Protein AF-A0A532AQP5-F1 (afdb_monomer)

Sequence (78 aa):
PCYYDRLVLVVTKRQLARAGSAAVYFDPQAATRAEIRFAVEKSYRPWHVQRKFSRAARGLPPYRRADKPKAGAKGGAQ

Radius of gyration: 21.78 Å; Cα contacts (8 Å, |Δi|>4): 56; chains: 1; bounding box: 40×54×47 Å

Mean predicted aligned error: 13.12 Å

Secondary structure (DSSP, 8-state):
-GGG-TT-----HHHHHHH--EEEE--SSS-SPPEEEES--SS--HHHHHHHHHHHHTTPPPPP------TT------

Solvent-accessible surface area (backbone atoms only — not comparable to full-atom values): 5394 Å² total; per-residue (Å²): 128,69,84,80,44,87,65,53,83,84,90,49,73,68,52,37,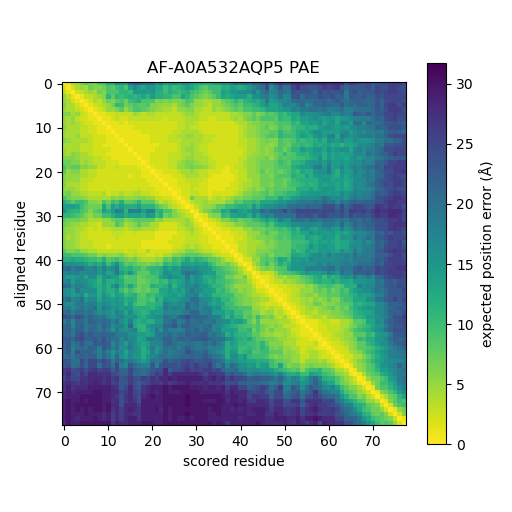77,71,22,51,57,74,49,79,47,78,58,92,87,50,101,61,55,64,48,79,47,50,77,41,81,60,97,76,53,77,64,64,60,54,54,64,48,53,37,55,79,66,74,43,74,82,89,71,83,74,82,72,78,76,88,75,82,77,80,81,84,129

Foldseek 3Di:
DCPVDQQDDDDDPVCCVQQPDKDWADDPVDPHHIDIDGNRPDSDDPVVVVVQCVCVVVVHDHDDDDDDPPPDPPDDDD

Structure (mmCIF, N/CA/C/O backbone):
data_AF-A0A532AQP5-F1
#
_entry.id   AF-A0A532AQP5-F1
#
loop_
_atom_site.group_PDB
_atom_site.id
_atom_site.type_symbol
_atom_site.label_atom_id
_atom_site.label_alt_id
_atom_site.label_comp_id
_atom_site.label_asym_id
_atom_site.label_entity_id
_atom_site.label_seq_id
_atom_site.pdbx_PDB_ins_code
_atom_site.Cartn_x
_atom_site.Cartn_y
_atom_site.Cartn_z
_atom_site.occupancy
_atom_site.B_iso_or_equiv
_atom_site.auth_seq_id
_atom_site.auth_comp_id
_atom_site.auth_asym_id
_atom_site.auth_atom_id
_atom_site.pdbx_PDB_model_num
ATOM 1 N N . PRO A 1 1 ? -13.991 -16.242 9.985 1.00 64.12 1 PRO A N 1
ATOM 2 C CA . PRO A 1 1 ? -13.035 -15.340 9.295 1.00 64.12 1 PRO A CA 1
ATOM 3 C C . PRO A 1 1 ? -13.558 -13.900 9.277 1.00 64.12 1 PRO A C 1
ATOM 5 O O . PRO A 1 1 ? -14.675 -13.672 8.833 1.00 64.12 1 PRO A O 1
ATOM 8 N N . CYS A 1 2 ? -12.778 -12.937 9.757 1.00 69.12 2 CYS A N 1
ATOM 9 C CA . CYS A 1 2 ? -13.199 -11.541 9.926 1.00 69.12 2 CYS A CA 1
ATOM 10 C C . CYS A 1 2 ? -13.235 -10.705 8.626 1.00 69.12 2 CYS A C 1
ATOM 12 O O . CYS A 1 2 ? -13.465 -9.505 8.686 1.00 69.12 2 CYS A O 1
ATOM 14 N N . TYR A 1 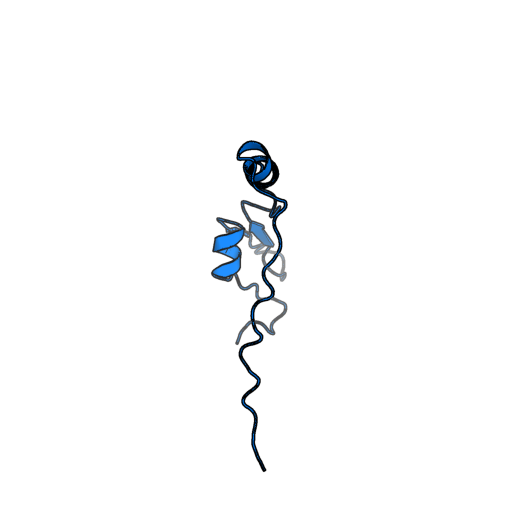3 ? -13.048 -11.309 7.442 1.00 69.31 3 TYR A N 1
ATOM 15 C CA . TYR A 1 3 ? -13.055 -10.578 6.163 1.00 69.31 3 TYR A CA 1
ATOM 16 C C . TYR A 1 3 ? -14.451 -10.180 5.658 1.00 69.31 3 TYR A C 1
ATOM 18 O O . TYR A 1 3 ? -14.545 -9.403 4.712 1.00 69.31 3 TYR A O 1
ATOM 26 N N . TYR A 1 4 ? -15.520 -10.734 6.237 1.00 77.94 4 TYR A N 1
ATOM 27 C CA . TYR A 1 4 ? -16.902 -10.404 5.872 1.00 77.94 4 TYR A CA 1
ATOM 28 C C . TYR A 1 4 ? -17.441 -9.173 6.605 1.00 77.94 4 TYR A C 1
ATOM 30 O O . TYR A 1 4 ? -18.448 -8.604 6.187 1.00 77.94 4 TYR A O 1
ATOM 38 N N . ASP A 1 5 ? -16.782 -8.763 7.687 1.00 84.25 5 ASP A N 1
ATOM 39 C CA . ASP A 1 5 ? -17.187 -7.602 8.463 1.00 84.25 5 ASP A CA 1
ATOM 40 C C . ASP A 1 5 ? -16.686 -6.321 7.786 1.00 84.25 5 ASP A C 1
ATOM 42 O O . ASP A 1 5 ? -15.492 -6.151 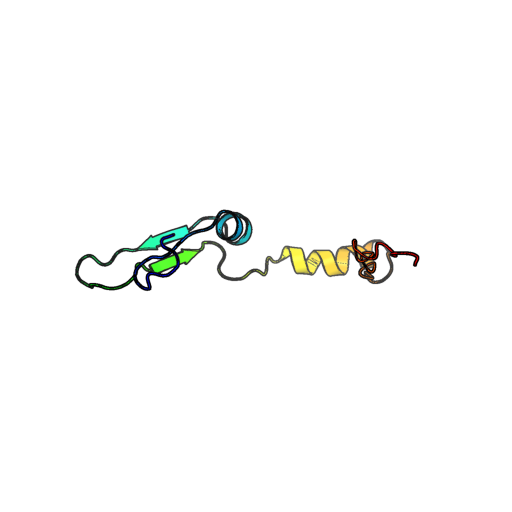7.519 1.00 84.25 5 ASP A O 1
ATOM 46 N N . ARG A 1 6 ? -17.611 -5.403 7.499 1.00 80.75 6 ARG A N 1
ATOM 47 C CA . ARG A 1 6 ? -17.309 -4.128 6.838 1.00 80.75 6 ARG A CA 1
ATOM 48 C C . ARG A 1 6 ? -16.493 -3.186 7.726 1.00 80.75 6 ARG A C 1
ATOM 50 O O . ARG A 1 6 ? -15.816 -2.310 7.188 1.00 80.75 6 ARG A O 1
ATOM 57 N N . LEU A 1 7 ? -16.515 -3.375 9.045 1.00 84.31 7 LEU A N 1
ATOM 58 C CA . LEU A 1 7 ? -15.764 -2.567 10.009 1.00 84.31 7 LEU A CA 1
ATOM 59 C C . LEU A 1 7 ? -14.313 -3.033 10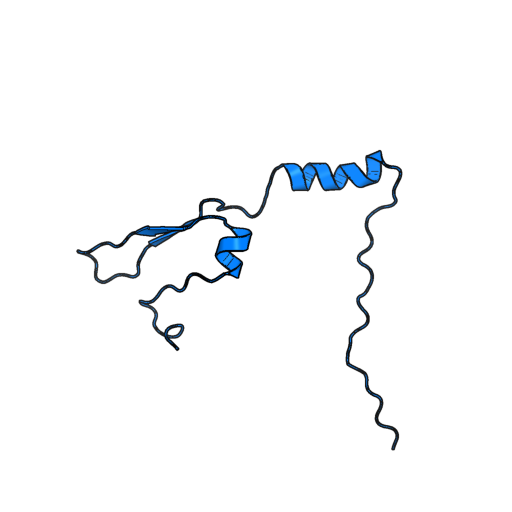.177 1.00 84.31 7 LEU A C 1
ATOM 61 O O . LEU A 1 7 ? -13.479 -2.290 10.690 1.00 84.31 7 LEU A O 1
ATOM 65 N N . VAL A 1 8 ? -13.971 -4.228 9.691 1.00 86.25 8 VAL A N 1
ATOM 66 C CA . VAL A 1 8 ? -12.632 -4.804 9.843 1.00 86.25 8 VAL A CA 1
ATOM 67 C C . VAL A 1 8 ? -11.789 -4.551 8.593 1.00 86.25 8 VAL A C 1
ATOM 69 O O . VAL A 1 8 ? -12.223 -4.779 7.462 1.00 86.25 8 VAL A O 1
ATOM 72 N N . LEU A 1 9 ? -10.549 -4.089 8.770 1.00 88.94 9 LEU A N 1
ATOM 73 C CA . LEU A 1 9 ? -9.509 -4.092 7.733 1.00 88.94 9 LEU A CA 1
ATOM 74 C C . LEU A 1 9 ? -8.495 -5.191 8.014 1.00 88.94 9 LEU A C 1
ATOM 76 O O . LEU A 1 9 ? -8.052 -5.368 9.144 1.00 88.94 9 LEU A O 1
ATOM 80 N N . VAL A 1 10 ? -8.078 -5.889 6.960 1.00 91.19 10 VAL A N 1
ATOM 81 C CA . VAL A 1 10 ? -7.053 -6.930 7.046 1.00 91.19 10 VAL A CA 1
ATOM 82 C C . VAL A 1 10 ? -5.855 -6.516 6.205 1.00 91.19 10 VAL A C 1
ATOM 84 O O . VAL A 1 10 ? -5.972 -6.342 4.991 1.00 91.19 10 VAL A O 1
ATOM 87 N N . VAL A 1 11 ? -4.693 -6.400 6.848 1.00 91.69 11 VAL A N 1
ATOM 88 C CA . VAL A 1 11 ? -3.407 -6.229 6.166 1.00 91.69 11 VAL A CA 1
ATOM 89 C C . VAL A 1 11 ? -2.799 -7.602 5.907 1.00 91.69 11 VAL A C 1
ATOM 91 O O . VAL A 1 11 ? -2.539 -8.381 6.821 1.00 91.69 11 VAL A O 1
ATOM 94 N N . THR A 1 12 ? -2.558 -7.910 4.639 1.00 92.31 12 THR A N 1
ATOM 95 C CA . THR A 1 12 ? -1.982 -9.188 4.212 1.00 92.31 12 THR A CA 1
ATOM 96 C C . THR A 1 12 ? -0.470 -9.095 4.030 1.00 92.31 12 THR A C 1
ATOM 98 O O . THR A 1 12 ? 0.073 -8.063 3.628 1.00 92.31 12 THR A O 1
ATOM 101 N N . LYS A 1 13 ? 0.219 -10.233 4.189 1.00 94.38 13 LYS A N 1
ATOM 102 C CA . LYS A 1 13 ? 1.659 -10.359 3.889 1.00 94.38 13 LYS A CA 1
ATOM 103 C C . LYS A 1 13 ? 1.998 -9.891 2.466 1.00 94.38 13 LYS A C 1
ATOM 105 O O . LYS A 1 13 ? 3.025 -9.262 2.236 1.00 94.38 13 LYS A O 1
ATOM 110 N N . ARG A 1 14 ? 1.106 -10.157 1.501 1.00 89.62 14 ARG A N 1
ATOM 111 C CA . ARG A 1 14 ? 1.266 -9.746 0.098 1.00 89.62 14 ARG A CA 1
ATOM 112 C C . ARG A 1 14 ? 1.163 -8.232 -0.091 1.00 89.62 14 ARG A C 1
ATOM 114 O O . ARG A 1 14 ? 1.865 -7.702 -0.949 1.00 89.62 14 ARG A O 1
ATOM 121 N N . GLN A 1 15 ? 0.296 -7.551 0.660 1.00 91.00 15 GLN A N 1
ATOM 122 C CA . GLN A 1 15 ? 0.211 -6.088 0.633 1.00 91.00 15 GLN A CA 1
ATOM 123 C C . GLN A 1 15 ? 1.499 -5.473 1.175 1.00 91.00 15 GLN A C 1
ATOM 125 O O . GLN A 1 15 ? 2.098 -4.670 0.468 1.00 91.00 15 GLN A O 1
ATOM 130 N N . LEU A 1 16 ? 1.994 -5.930 2.330 1.00 92.00 16 LEU A N 1
ATOM 131 C CA . LEU A 1 16 ? 3.259 -5.439 2.898 1.00 92.00 16 LEU A CA 1
ATOM 132 C C . LEU A 1 16 ? 4.455 -5.697 1.968 1.00 92.00 16 LEU A C 1
ATOM 134 O O . LEU A 1 16 ? 5.245 -4.799 1.699 1.00 92.00 16 LEU A O 1
ATOM 138 N N . ALA A 1 17 ? 4.547 -6.884 1.361 1.00 89.44 17 ALA A N 1
ATOM 139 C CA . ALA A 1 17 ? 5.623 -7.190 0.413 1.00 89.44 17 ALA A CA 1
ATOM 140 C C . ALA A 1 17 ? 5.641 -6.264 -0.822 1.00 89.44 17 ALA A C 1
ATOM 142 O O . ALA A 1 17 ? 6.687 -6.060 -1.435 1.00 89.44 17 ALA A O 1
ATOM 143 N N . ARG A 1 18 ? 4.485 -5.717 -1.219 1.00 84.81 18 ARG A N 1
ATOM 144 C CA . ARG A 1 18 ? 4.356 -4.833 -2.389 1.00 84.81 18 ARG A CA 1
ATOM 145 C C . ARG A 1 18 ? 4.490 -3.360 -2.025 1.00 84.81 18 ARG A C 1
ATOM 147 O O . ARG A 1 18 ? 5.161 -2.620 -2.743 1.00 84.81 18 ARG A O 1
ATOM 154 N N . ALA A 1 19 ? 3.834 -2.967 -0.942 1.00 89.94 19 ALA A N 1
ATOM 155 C CA . 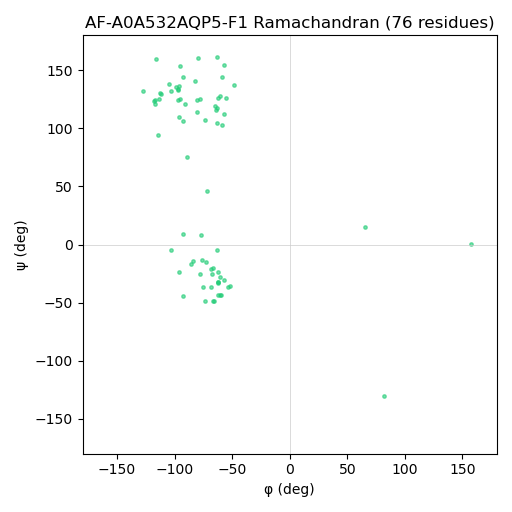ALA A 1 19 ? 3.612 -1.583 -0.559 1.00 89.94 19 ALA A CA 1
ATOM 156 C C . ALA A 1 19 ? 4.543 -1.111 0.576 1.00 89.94 19 ALA A C 1
ATOM 158 O O . ALA A 1 19 ? 4.562 0.072 0.904 1.00 89.94 19 ALA A O 1
ATOM 159 N N . GLY A 1 20 ? 5.354 -2.015 1.139 1.00 89.12 20 GLY A N 1
ATOM 160 C CA . GLY A 1 20 ? 6.286 -1.723 2.225 1.00 89.12 20 GLY A CA 1
ATOM 161 C C . GLY A 1 20 ? 5.595 -1.733 3.587 1.00 89.12 20 GLY A C 1
ATOM 162 O O . GLY A 1 20 ? 4.897 -2.687 3.928 1.00 89.12 20 GLY A O 1
ATOM 163 N N . SER A 1 21 ? 5.814 -0.682 4.374 1.00 92.31 21 SER A N 1
ATOM 164 C CA . SER A 1 21 ? 5.152 -0.480 5.664 1.00 92.31 21 SER A CA 1
ATOM 165 C C . SER A 1 21 ? 3.730 0.066 5.498 1.00 92.31 21 SER A C 1
ATOM 167 O O . SER A 1 21 ? 3.362 0.615 4.454 1.00 92.31 21 SER A O 1
ATOM 169 N N . ALA A 1 22 ? 2.925 -0.100 6.546 1.00 94.94 22 ALA A N 1
ATOM 170 C CA . ALA A 1 22 ? 1.571 0.424 6.640 1.00 94.94 22 ALA A CA 1
ATOM 171 C C . ALA A 1 22 ? 1.427 1.226 7.939 1.00 94.94 22 ALA A C 1
ATOM 173 O O . ALA A 1 22 ? 1.818 0.744 9.001 1.00 94.94 22 ALA A O 1
ATOM 174 N N . ALA A 1 23 ? 0.862 2.425 7.843 1.00 95.06 23 ALA A N 1
ATOM 175 C CA . ALA A 1 23 ? 0.386 3.205 8.976 1.00 95.06 23 ALA A CA 1
ATOM 176 C C . ALA A 1 23 ? -1.123 2.980 9.125 1.00 95.06 23 ALA A C 1
ATOM 178 O O . ALA A 1 23 ? -1.851 3.002 8.128 1.00 95.06 23 ALA A O 1
ATOM 179 N N . VAL A 1 24 ? -1.575 2.740 10.355 1.00 93.69 24 VAL A N 1
ATOM 180 C CA . VAL A 1 24 ? -2.982 2.486 10.681 1.00 93.69 24 VAL A CA 1
ATOM 181 C C . VAL A 1 24 ? -3.466 3.589 11.610 1.00 93.69 24 VAL A C 1
ATOM 183 O O . VAL A 1 24 ? -2.874 3.800 12.668 1.00 93.69 24 VAL A O 1
ATOM 186 N N . TYR A 1 25 ? -4.528 4.278 11.208 1.00 92.75 25 TYR A N 1
ATOM 187 C CA . TYR A 1 25 ? -5.133 5.371 11.958 1.00 92.75 25 TYR A CA 1
ATOM 188 C C . TYR A 1 25 ? -6.509 4.945 12.455 1.00 92.75 25 TYR A C 1
ATOM 190 O O . TYR A 1 25 ? -7.335 4.452 11.684 1.00 92.75 25 TYR A O 1
ATOM 198 N N . PHE A 1 26 ? -6.741 5.147 13.747 1.00 90.38 26 PHE A N 1
ATOM 199 C CA . PHE A 1 26 ? -8.024 4.915 14.393 1.00 90.38 26 PHE A CA 1
ATOM 200 C C . PHE A 1 26 ? -8.590 6.258 14.830 1.00 90.38 26 PHE A C 1
ATOM 202 O O . PHE A 1 26 ? -7.887 7.034 15.477 1.00 90.38 26 PHE A O 1
ATOM 209 N N . ASP A 1 27 ? -9.846 6.514 14.485 1.00 88.12 27 ASP A N 1
ATOM 210 C CA . ASP A 1 27 ? -10.600 7.625 15.047 1.00 88.12 27 ASP A CA 1
ATOM 211 C C . ASP A 1 27 ? -11.440 7.081 16.215 1.00 88.12 27 ASP A C 1
ATOM 213 O O . ASP A 1 27 ? -12.355 6.292 15.982 1.00 88.12 27 ASP A O 1
ATOM 217 N N . PRO A 1 28 ? -11.120 7.429 17.473 1.00 79.50 28 PRO A N 1
ATOM 218 C CA . PRO A 1 28 ? -11.860 6.940 18.632 1.00 79.50 28 PRO A CA 1
ATOM 219 C C . PRO A 1 28 ? -13.253 7.570 18.774 1.00 79.50 28 PRO A C 1
ATOM 221 O O . PRO A 1 28 ? -14.056 7.067 19.556 1.00 79.50 28 PRO A O 1
ATOM 224 N N . GLN A 1 29 ? -13.543 8.668 18.067 1.00 80.38 29 GLN A N 1
ATOM 225 C CA . GLN A 1 29 ? -14.829 9.372 18.128 1.00 80.38 29 GLN A CA 1
ATOM 226 C C . GLN A 1 29 ? -15.781 8.944 17.008 1.00 80.38 29 GLN A C 1
ATOM 228 O O . GLN A 1 29 ? -17.000 9.043 17.156 1.00 80.38 29 GLN A O 1
ATOM 233 N N . ALA A 1 30 ? -15.249 8.432 15.900 1.00 69.19 30 ALA A N 1
ATOM 234 C CA . ALA A 1 30 ? -16.047 7.920 14.803 1.00 69.19 30 ALA A CA 1
ATOM 235 C C . ALA A 1 30 ? -16.193 6.395 14.914 1.00 69.19 30 ALA A C 1
ATOM 237 O O . ALA A 1 30 ? -15.212 5.656 14.914 1.00 69.19 30 ALA A O 1
ATOM 238 N N . ALA A 1 31 ? -17.433 5.892 14.934 1.00 74.50 31 ALA A N 1
ATOM 239 C CA . ALA A 1 31 ? -17.740 4.459 14.821 1.00 74.50 31 ALA A CA 1
ATOM 240 C C . ALA A 1 31 ? -17.503 3.939 13.384 1.00 74.50 31 ALA A C 1
ATOM 242 O O . ALA A 1 31 ? -18.345 3.270 12.782 1.00 74.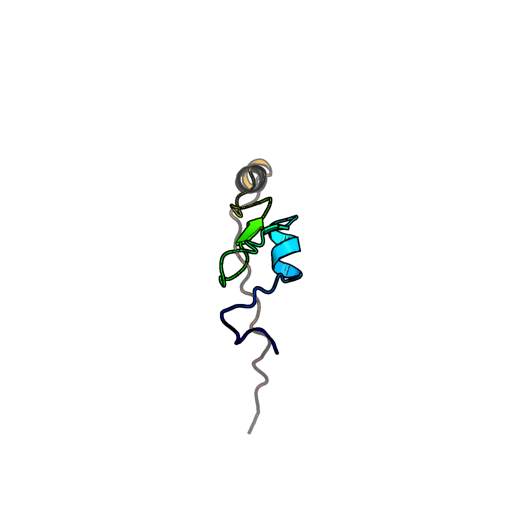50 31 ALA A O 1
ATOM 243 N N . THR A 1 32 ? -16.367 4.309 12.797 1.00 81.56 32 THR A N 1
ATOM 244 C CA . THR A 1 32 ? -15.989 4.053 11.412 1.00 81.56 32 THR A CA 1
ATOM 245 C C . THR A 1 32 ? -14.762 3.160 11.337 1.00 81.56 32 THR A C 1
ATOM 247 O O . THR A 1 32 ? -13.978 3.023 12.272 1.00 81.56 32 THR A O 1
ATOM 250 N N . ARG A 1 33 ? -14.592 2.539 10.174 1.00 85.62 33 ARG A N 1
ATOM 251 C CA . ARG A 1 33 ? -13.440 1.699 9.856 1.00 85.62 33 ARG A CA 1
ATOM 252 C C . ARG A 1 33 ? -12.135 2.501 9.968 1.00 85.62 33 ARG A C 1
ATOM 254 O O . ARG A 1 33 ? -12.100 3.662 9.575 1.00 85.62 33 ARG A O 1
ATOM 261 N N . ALA A 1 34 ? -11.068 1.855 10.438 1.00 89.75 34 ALA A N 1
ATOM 262 C CA . ALA A 1 34 ? -9.729 2.446 10.474 1.00 89.75 34 ALA A CA 1
ATOM 263 C C . ALA A 1 34 ? -9.256 2.893 9.076 1.00 89.75 34 ALA A C 1
ATOM 265 O O . ALA A 1 34 ? -9.670 2.330 8.062 1.00 89.75 34 ALA A O 1
ATOM 266 N N . GLU A 1 35 ? -8.348 3.863 9.009 1.00 91.88 35 GLU A N 1
ATOM 267 C CA . GLU A 1 35 ? -7.693 4.262 7.760 1.00 91.88 35 GLU A CA 1
ATOM 268 C C . GLU A 1 35 ? -6.316 3.594 7.668 1.00 91.88 35 GLU A C 1
ATOM 270 O O . GLU A 1 35 ? -5.556 3.571 8.637 1.00 91.88 35 GLU A O 1
ATOM 275 N N . ILE A 1 36 ? -5.973 3.044 6.500 1.00 92.69 36 ILE A N 1
ATOM 276 C CA . ILE A 1 36 ? -4.651 2.456 6.252 1.00 92.69 36 ILE A CA 1
ATOM 277 C C . ILE A 1 36 ? -3.960 3.235 5.146 1.00 92.69 36 ILE A C 1
ATOM 279 O O . ILE A 1 36 ? -4.462 3.304 4.024 1.00 92.69 36 ILE A O 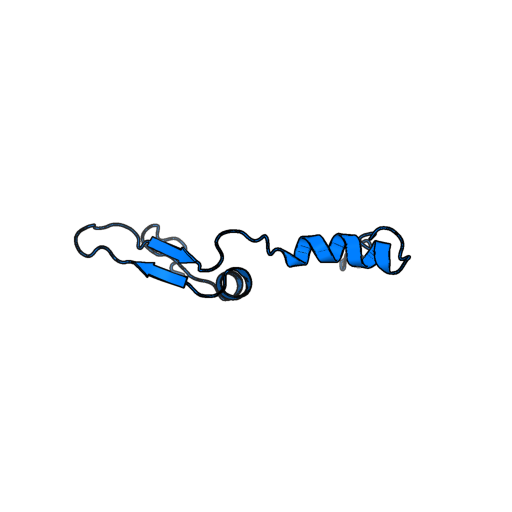1
ATOM 283 N N . ARG A 1 37 ? -2.759 3.734 5.442 1.00 93.38 37 ARG A N 1
ATOM 284 C CA . ARG A 1 37 ? -1.869 4.365 4.465 1.00 93.38 37 ARG A CA 1
ATOM 285 C C . ARG A 1 37 ? -0.623 3.515 4.280 1.00 93.38 37 ARG A C 1
ATOM 287 O O . ARG A 1 37 ? 0.067 3.196 5.246 1.00 93.38 37 ARG A O 1
ATOM 294 N N . PHE A 1 38 ? -0.327 3.139 3.041 1.00 92.69 38 PHE A N 1
ATOM 295 C CA . PHE A 1 38 ? 0.889 2.395 2.717 1.00 92.69 38 PHE A CA 1
ATOM 296 C C . PHE A 1 38 ? 2.021 3.344 2.325 1.00 92.69 38 PHE A C 1
ATOM 298 O O . PHE A 1 38 ? 1.785 4.337 1.643 1.00 92.69 38 PHE A O 1
ATOM 305 N N . ALA A 1 39 ? 3.259 3.006 2.693 1.00 89.31 39 ALA A N 1
ATOM 306 C CA . ALA A 1 39 ? 4.433 3.817 2.357 1.00 89.31 39 ALA A CA 1
ATOM 307 C C . ALA A 1 39 ? 4.663 3.942 0.842 1.00 89.31 39 ALA A C 1
ATOM 309 O O . ALA A 1 39 ? 5.146 4.963 0.359 1.00 89.31 39 ALA A O 1
ATOM 310 N N . VAL A 1 40 ? 4.315 2.902 0.081 1.00 85.50 40 VAL A N 1
ATOM 311 C CA . VAL A 1 40 ? 4.389 2.899 -1.380 1.00 85.50 40 VAL A CA 1
ATOM 312 C C . VAL A 1 40 ? 2.978 2.794 -1.949 1.00 85.50 40 VAL A C 1
ATOM 314 O O . VAL A 1 40 ? 2.435 1.704 -2.125 1.00 85.50 40 VAL A O 1
ATOM 317 N N . GLU A 1 41 ? 2.394 3.951 -2.246 1.00 75.94 41 GLU A N 1
ATOM 318 C CA . GLU A 1 41 ? 1.010 4.078 -2.716 1.00 75.94 41 GLU A CA 1
ATOM 319 C C . GLU A 1 41 ? 0.851 3.660 -4.190 1.00 75.94 41 GLU A C 1
ATOM 321 O O . GLU A 1 41 ? -0.113 3.003 -4.582 1.00 75.94 41 GLU A O 1
ATOM 326 N N . LYS A 1 42 ? 1.857 3.965 -5.020 1.00 71.50 42 LYS A N 1
ATOM 327 C CA . LYS A 1 42 ? 1.904 3.565 -6.432 1.00 71.50 42 LYS A CA 1
ATOM 328 C C . LYS A 1 42 ? 2.855 2.388 -6.607 1.00 71.50 42 LYS A C 1
ATOM 330 O O . LYS A 1 42 ? 4.012 2.440 -6.212 1.00 71.50 42 LYS A O 1
ATOM 335 N N . SER A 1 43 ? 2.411 1.354 -7.326 1.00 66.25 43 SER A N 1
ATOM 336 C CA . SER A 1 43 ? 3.248 0.187 -7.685 1.00 66.25 43 SER A CA 1
ATOM 337 C C . SER A 1 43 ? 4.455 0.527 -8.579 1.00 66.25 43 SER A C 1
ATOM 339 O O . SER A 1 43 ? 5.244 -0.353 -8.928 1.00 66.25 43 SER A O 1
ATOM 341 N N . TYR A 1 44 ? 4.580 1.783 -9.007 1.00 64.38 44 TYR A N 1
ATOM 342 C CA . TYR A 1 44 ? 5.566 2.226 -9.973 1.00 64.38 44 TYR A CA 1
ATOM 343 C C . TYR A 1 44 ? 6.828 2.730 -9.279 1.00 64.38 44 TYR A C 1
ATOM 345 O O . TYR A 1 44 ? 6.854 3.816 -8.707 1.00 64.38 44 TYR A O 1
ATOM 353 N N . ARG A 1 45 ? 7.892 1.928 -9.352 1.00 74.62 45 ARG A N 1
ATOM 354 C CA . ARG A 1 45 ? 9.231 2.310 -8.898 1.00 74.62 45 ARG A CA 1
ATOM 355 C C . ARG A 1 45 ? 10.041 2.811 -10.099 1.00 74.62 45 ARG A C 1
ATOM 357 O O . ARG A 1 45 ? 10.023 2.127 -11.124 1.00 74.62 45 ARG A O 1
ATOM 364 N N . PRO A 1 46 ? 10.798 3.919 -9.996 1.00 72.44 46 PRO A N 1
ATOM 365 C CA . PRO A 1 46 ? 11.541 4.491 -11.127 1.00 72.44 46 PRO A CA 1
ATOM 366 C C . PRO A 1 46 ? 12.436 3.484 -11.873 1.00 72.44 46 PRO A C 1
ATOM 368 O O . PRO A 1 46 ? 12.488 3.478 -13.101 1.00 72.44 46 PRO A O 1
ATOM 371 N N . TRP A 1 47 ? 13.053 2.536 -11.160 1.00 73.69 47 TRP A N 1
ATOM 372 C CA . TRP A 1 47 ? 13.905 1.508 -11.773 1.00 73.69 47 TRP A CA 1
ATOM 373 C C . TRP A 1 47 ? 13.154 0.506 -12.673 1.00 73.69 47 TRP A C 1
ATOM 375 O O . TRP A 1 47 ? 13.772 -0.128 -13.532 1.00 73.69 47 TRP A O 1
ATOM 385 N N . HIS A 1 48 ? 11.827 0.356 -12.538 1.00 75.69 48 HIS A N 1
ATOM 386 C CA . HIS A 1 48 ? 11.030 -0.486 -13.445 1.00 75.69 48 HIS A CA 1
ATOM 387 C C . HIS A 1 48 ? 11.097 0.040 -14.890 1.00 75.69 48 HIS A C 1
ATOM 389 O O . HIS A 1 48 ? 11.099 -0.754 -15.832 1.00 75.69 48 HIS A O 1
ATOM 395 N N . VAL A 1 49 ? 11.204 1.362 -15.065 1.00 71.81 49 VAL A N 1
ATOM 396 C CA . VAL A 1 49 ? 11.386 2.023 -16.369 1.00 71.81 49 VAL A CA 1
ATOM 397 C C . VAL A 1 49 ? 12.738 1.675 -16.955 1.00 71.81 49 VAL A C 1
ATOM 399 O O . VAL A 1 49 ? 12.836 1.222 -18.092 1.00 71.81 49 VAL A O 1
ATOM 402 N N . GLN A 1 50 ? 13.782 1.806 -16.143 1.00 73.38 50 GLN A N 1
ATOM 403 C CA . GLN A 1 50 ? 15.153 1.551 -16.562 1.00 73.38 50 GLN A CA 1
ATOM 404 C C . GLN A 1 50 ? 15.353 0.088 -16.996 1.00 73.38 50 GLN A C 1
ATOM 406 O O . GLN A 1 50 ? 16.075 -0.193 -17.952 1.00 73.38 50 GLN A O 1
ATOM 411 N N . ARG A 1 51 ? 14.634 -0.866 -16.383 1.00 73.25 51 ARG A N 1
ATOM 412 C CA . ARG A 1 51 ? 14.666 -2.279 -16.804 1.00 73.25 51 ARG A CA 1
ATOM 413 C C . ARG A 1 51 ? 14.059 -2.554 -18.178 1.00 73.25 51 ARG A C 1
ATOM 415 O O . ARG A 1 51 ? 14.478 -3.537 -18.791 1.00 73.25 51 ARG A O 1
ATOM 422 N N . LYS A 1 52 ? 13.135 -1.725 -18.686 1.00 67.75 52 LYS A N 1
ATOM 423 C CA . LYS A 1 52 ? 12.679 -1.836 -20.087 1.00 67.75 52 LYS A CA 1
ATOM 424 C C . LYS A 1 52 ? 13.842 -1.588 -21.049 1.00 67.75 52 LYS A C 1
ATOM 426 O O . LYS A 1 52 ? 14.036 -2.367 -21.977 1.00 67.75 52 LYS A O 1
ATOM 431 N N . PHE A 1 53 ? 14.651 -0.568 -20.771 1.00 69.12 53 PHE A N 1
ATOM 432 C CA . PHE A 1 53 ? 15.806 -0.200 -21.594 1.00 69.12 53 PHE A CA 1
ATOM 433 C C . PHE A 1 53 ? 17.022 -1.107 -21.367 1.00 69.12 53 PHE A C 1
ATOM 435 O O . PHE A 1 53 ? 17.803 -1.320 -22.285 1.00 69.12 53 PHE A O 1
ATOM 442 N N . SER A 1 54 ? 17.147 -1.733 -20.192 1.00 76.31 54 SER A N 1
ATOM 443 C CA . SER A 1 54 ? 18.242 -2.664 -19.874 1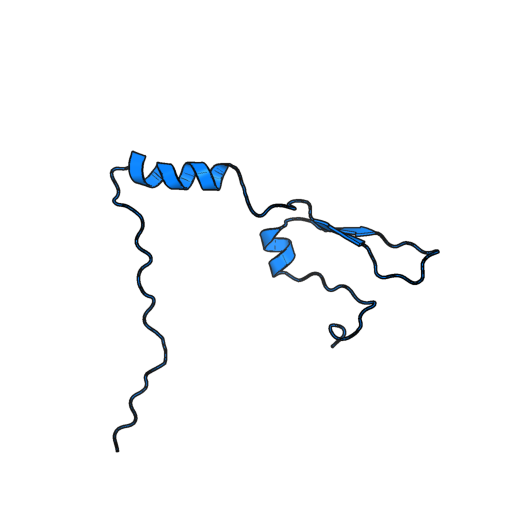.00 76.31 54 SER A CA 1
ATOM 444 C C . SER A 1 54 ? 18.356 -3.854 -20.839 1.00 76.31 54 SER A C 1
ATOM 446 O O . SER A 1 54 ? 19.453 -4.377 -21.028 1.00 76.31 54 SER A O 1
ATOM 448 N N . ARG A 1 55 ? 17.253 -4.329 -21.436 1.00 81.88 55 ARG A N 1
ATOM 449 C CA . ARG A 1 55 ? 17.326 -5.386 -22.464 1.00 81.88 55 ARG A CA 1
ATOM 450 C C . ARG A 1 55 ? 17.875 -4.848 -23.781 1.00 81.88 55 ARG A C 1
ATOM 452 O O . ARG A 1 55 ? 18.811 -5.436 -24.307 1.00 81.88 55 ARG A O 1
ATOM 459 N N . ALA A 1 56 ? 17.333 -3.726 -24.254 1.00 78.94 56 ALA A N 1
ATOM 460 C CA . ALA A 1 56 ? 17.774 -3.080 -25.488 1.00 78.94 56 ALA A CA 1
ATOM 461 C C . ALA A 1 56 ? 19.257 -2.679 -25.420 1.00 78.94 56 ALA A C 1
ATOM 463 O O . ALA A 1 56 ? 20.013 -2.981 -26.334 1.00 78.94 56 ALA A O 1
ATOM 464 N N . ALA A 1 57 ? 19.699 -2.117 -24.291 1.00 81.75 57 ALA A N 1
ATOM 465 C CA . ALA A 1 57 ? 21.099 -1.760 -24.05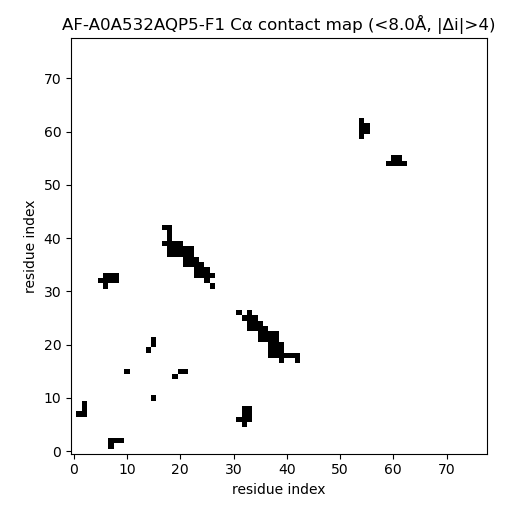5 1.00 81.75 57 ALA A CA 1
ATOM 466 C C . ALA A 1 57 ? 22.055 -2.969 -24.065 1.00 81.75 57 ALA A C 1
ATOM 468 O O . ALA A 1 57 ? 23.240 -2.815 -24.328 1.00 81.75 57 ALA A O 1
ATOM 469 N N . ARG A 1 58 ? 21.548 -4.179 -23.793 1.00 82.25 58 ARG A N 1
ATOM 470 C CA . ARG A 1 58 ? 22.306 -5.438 -23.874 1.00 82.25 58 ARG A CA 1
ATOM 471 C C . ARG A 1 58 ? 22.176 -6.136 -25.233 1.00 82.25 58 ARG A C 1
ATOM 473 O O . ARG A 1 58 ? 22.549 -7.299 -25.338 1.00 82.25 58 ARG A O 1
ATOM 480 N N . GLY A 1 59 ? 21.574 -5.488 -26.236 1.00 85.44 59 GLY A N 1
ATOM 481 C CA . GLY A 1 59 ? 21.306 -6.089 -27.548 1.00 85.44 59 GLY A CA 1
ATOM 482 C C . GLY A 1 59 ? 20.304 -7.251 -27.511 1.00 85.44 59 GLY A C 1
ATOM 483 O O . GLY A 1 59 ? 20.213 -8.024 -28.460 1.00 85.44 59 GLY A O 1
ATOM 484 N N . LEU A 1 60 ? 19.554 -7.412 -26.415 1.00 81.81 60 LEU A N 1
ATOM 485 C CA . LEU A 1 60 ? 18.598 -8.506 -26.269 1.00 81.81 60 LEU A CA 1
ATOM 486 C C . LEU A 1 60 ? 17.274 -8.164 -26.968 1.00 81.81 60 LEU A C 1
ATOM 488 O O . LEU A 1 60 ? 16.771 -7.048 -26.805 1.00 81.81 60 LEU A O 1
ATOM 492 N N . PRO A 1 61 ? 16.632 -9.136 -27.646 1.00 80.75 61 PRO A N 1
ATOM 493 C CA . PRO A 1 61 ? 15.361 -8.911 -28.324 1.00 80.75 61 PRO A CA 1
ATOM 494 C C . PRO A 1 61 ? 14.239 -8.527 -27.338 1.00 80.75 61 PRO A C 1
ATOM 496 O O . PRO A 1 61 ? 14.350 -8.813 -26.127 1.00 80.75 61 PRO A O 1
ATOM 499 N N . PRO A 1 62 ? 13.137 -7.920 -27.833 1.00 80.69 62 PRO A N 1
ATOM 500 C CA . PRO A 1 62 ? 11.964 -7.594 -27.027 1.00 80.69 62 PRO A CA 1
ATOM 501 C C . PRO A 1 62 ? 11.513 -8.783 -26.178 1.00 80.69 62 PRO A C 1
ATOM 503 O O . PRO A 1 62 ? 11.509 -9.928 -26.631 1.00 80.69 62 PRO A O 1
ATOM 506 N N . TYR A 1 63 ? 11.166 -8.520 -24.917 1.00 76.12 63 TYR A N 1
ATOM 507 C CA . TYR A 1 63 ? 10.734 -9.579 -24.009 1.00 76.12 63 TYR A CA 1
ATOM 508 C C . TYR A 1 63 ? 9.442 -10.226 -24.525 1.00 76.12 63 TYR A C 1
ATOM 510 O O . TYR A 1 63 ? 8.405 -9.570 -24.594 1.00 76.12 63 TYR A O 1
ATOM 518 N N . ARG A 1 64 ? 9.501 -11.522 -24.842 1.00 80.31 64 ARG A N 1
ATOM 519 C CA . ARG A 1 64 ? 8.325 -12.357 -25.094 1.00 80.31 64 ARG A CA 1
ATOM 520 C C . ARG A 1 64 ? 7.979 -13.079 -23.797 1.00 80.31 64 ARG A C 1
ATOM 522 O O . ARG A 1 64 ? 8.841 -13.735 -23.210 1.00 80.31 64 ARG A O 1
ATOM 529 N N . ARG A 1 65 ? 6.738 -12.942 -23.318 1.00 75.94 65 ARG A N 1
ATOM 530 C CA . ARG A 1 65 ? 6.242 -13.829 -22.260 1.00 75.94 65 ARG A CA 1
ATOM 531 C C . ARG A 1 65 ? 6.210 -15.226 -22.862 1.00 75.94 65 ARG A C 1
ATOM 533 O O . ARG A 1 65 ? 5.488 -15.437 -23.824 1.00 75.94 65 ARG A O 1
ATOM 540 N N . ALA A 1 66 ? 7.020 -16.138 -22.332 1.00 74.88 66 ALA A N 1
ATOM 541 C CA . ALA A 1 66 ? 6.854 -17.545 -22.654 1.00 74.88 66 ALA A CA 1
ATOM 542 C C . ALA A 1 66 ? 5.450 -17.952 -22.199 1.00 74.88 66 ALA A C 1
ATOM 544 O O . ALA A 1 66 ? 5.081 -17.682 -21.047 1.00 74.88 66 ALA A O 1
ATOM 545 N N . ASP A 1 67 ? 4.674 -18.556 -23.096 1.00 72.62 67 ASP A N 1
ATOM 546 C CA . ASP A 1 67 ? 3.433 -19.208 -22.715 1.00 72.62 67 ASP A CA 1
ATOM 547 C C . ASP A 1 67 ? 3.784 -20.253 -21.664 1.00 72.62 67 ASP A C 1
ATOM 549 O O . ASP A 1 67 ? 4.523 -21.206 -21.917 1.00 72.62 67 ASP A O 1
ATOM 553 N N . LYS A 1 68 ? 3.327 -20.030 -20.429 1.00 64.94 68 LYS A N 1
ATOM 554 C CA . LYS A 1 68 ? 3.448 -21.063 -19.409 1.00 64.94 68 LYS A CA 1
ATOM 555 C C . LYS A 1 68 ? 2.629 -22.251 -19.911 1.00 64.94 68 LYS A C 1
ATOM 557 O O . LYS A 1 68 ? 1.441 -22.047 -20.178 1.00 64.94 68 LYS A O 1
ATOM 562 N N . PRO A 1 69 ? 3.195 -23.465 -20.009 1.00 59.94 69 PRO A N 1
ATOM 563 C CA . PRO A 1 69 ? 2.373 -24.631 -20.277 1.00 59.94 69 PRO A CA 1
ATOM 564 C C . PRO A 1 69 ? 1.292 -24.689 -19.194 1.00 59.94 69 PRO A C 1
ATOM 566 O O . PRO A 1 69 ? 1.594 -24.596 -17.999 1.00 59.94 69 PRO A O 1
ATOM 569 N N . LYS A 1 70 ? 0.018 -24.761 -19.606 1.00 60.03 70 LYS A N 1
ATOM 570 C CA . LYS A 1 70 ? -1.093 -25.012 -18.685 1.00 60.03 70 LYS A CA 1
ATOM 571 C C . LYS A 1 70 ? -0.816 -26.357 -18.014 1.00 60.03 70 LYS A C 1
ATOM 573 O O . LYS A 1 70 ? -1.007 -27.404 -18.623 1.00 60.03 70 LYS A O 1
ATOM 578 N N . ALA A 1 71 ? -0.355 -26.335 -16.768 1.00 60.00 71 ALA A N 1
ATOM 579 C CA . ALA A 1 71 ? -0.335 -27.528 -15.940 1.00 60.00 71 ALA A CA 1
ATOM 580 C C . ALA A 1 71 ? -1.796 -27.961 -15.733 1.00 60.00 71 ALA A C 1
ATOM 582 O O . ALA A 1 71 ? -2.525 -27.288 -15.007 1.00 60.00 71 ALA A O 1
ATOM 583 N N . GLY A 1 72 ? -2.244 -29.023 -16.415 1.00 57.75 72 GLY A N 1
ATOM 584 C CA . GLY A 1 72 ? -3.569 -29.587 -16.141 1.00 57.75 72 GLY A CA 1
ATOM 585 C C . GLY A 1 72 ? -4.277 -30.426 -17.206 1.00 57.75 72 GLY A C 1
ATOM 586 O O . GLY A 1 72 ? -5.372 -30.884 -16.910 1.00 57.75 72 GLY A O 1
ATOM 587 N N . ALA A 1 73 ? -3.729 -30.686 -18.395 1.00 49.12 73 ALA A N 1
ATOM 588 C CA . ALA A 1 73 ? -4.362 -31.640 -19.317 1.00 49.12 73 ALA A CA 1
ATOM 589 C C . ALA A 1 73 ? -3.837 -33.065 -19.062 1.00 49.12 73 ALA A C 1
ATOM 591 O O . ALA A 1 73 ? -3.000 -33.569 -19.806 1.00 49.12 73 ALA A O 1
ATOM 592 N N . LYS A 1 74 ? -4.293 -33.713 -17.981 1.00 43.31 74 LYS A N 1
ATOM 593 C CA . LYS A 1 74 ? -4.221 -35.179 -17.897 1.00 43.31 74 LYS A CA 1
ATOM 594 C C . LYS A 1 74 ? -5.295 -35.732 -18.834 1.00 43.31 74 LYS A C 1
ATOM 596 O O . LYS A 1 74 ? -6.479 -35.596 -18.544 1.00 43.31 74 LYS A O 1
ATOM 601 N N . GLY A 1 75 ? -4.878 -36.296 -19.965 1.00 39.59 75 GLY A N 1
ATOM 602 C CA . GLY A 1 75 ? -5.757 -37.060 -20.844 1.00 39.59 75 GLY A CA 1
ATOM 603 C C . GLY A 1 75 ? -6.242 -38.315 -20.124 1.00 39.59 75 GLY A C 1
ATOM 604 O O . GLY A 1 75 ? -5.430 -39.136 -19.706 1.00 39.59 75 GLY A O 1
ATOM 605 N N . GLY A 1 76 ? -7.557 -38.436 -19.955 1.00 38.56 76 GLY A N 1
ATOM 606 C CA . GLY A 1 76 ? -8.205 -39.723 -19.745 1.00 38.56 76 GLY A CA 1
ATOM 607 C C . GLY A 1 76 ? -8.374 -40.382 -21.108 1.00 38.56 76 GLY A C 1
ATOM 608 O O . GLY A 1 76 ? -9.082 -39.841 -21.955 1.00 38.56 76 GLY A O 1
ATOM 609 N N . ALA A 1 77 ? -7.685 -41.498 -21.325 1.00 39.72 77 ALA A N 1
ATOM 610 C CA . ALA A 1 77 ? -8.026 -42.436 -22.384 1.00 39.72 77 ALA A CA 1
ATOM 611 C C . ALA A 1 77 ? -9.229 -43.259 -21.900 1.00 39.72 77 ALA A C 1
ATOM 613 O O . ALA A 1 77 ? -9.189 -43.802 -20.793 1.00 39.72 77 ALA A O 1
ATOM 614 N N . GLN A 1 78 ? -10.293 -43.259 -22.701 1.00 40.19 78 GLN A N 1
ATOM 615 C CA . GLN A 1 78 ? -11.325 -44.297 -22.697 1.00 40.19 78 GLN A CA 1
ATOM 616 C C . GLN A 1 78 ? -10.862 -45.430 -23.608 1.00 40.19 78 GLN A C 1
ATOM 618 O O . GLN A 1 78 ? -10.179 -45.108 -24.610 1.00 40.19 78 GLN A O 1
#

pLDDT: mean 77.52, std 14.16, range [38.56, 95.06]

Nearest PDB structures (foldseek):
  3hhw-assembly1_A-2  TM=4.947E-01  e=4.166E+00  Vesicular stomatitis Indiana virus
  3ke2-assembly1_A  TM=3.534E-01  e=4.794E+00  Shewanella amazonensis SB2B
  7qcd-assembly1_F  TM=2.380E-01  e=5.518E+00  Saccharomyces cerevisiae S288C